Protein AF-A0AAV9AJJ5-F1 (afdb_monomer_lite)

Foldseek 3Di:
DDDDPDDDDDPPDPDDPPPDDPVRVVVVLQVPAWDFAWDWAAVVNDPPHPWIATVNHTFDADPVRHGDDRHTDTHGPPDDHDD

Structure (mmCIF, N/CA/C/O backbone):
data_AF-A0AAV9AJJ5-F1
#
_entry.id   AF-A0AAV9AJJ5-F1
#
loop_
_atom_site.group_PDB
_atom_site.id
_atom_site.type_symbol
_atom_site.label_atom_id
_atom_site.label_alt_id
_atom_site.label_comp_id
_atom_site.label_asym_id
_atom_site.label_entity_id
_atom_site.label_seq_id
_atom_site.pdbx_PDB_ins_code
_atom_site.Cartn_x
_atom_site.Cartn_y
_atom_site.Cartn_z
_atom_site.occupancy
_atom_site.B_iso_or_equiv
_atom_site.auth_seq_id
_atom_site.auth_comp_id
_atom_site.auth_asym_id
_atom_site.auth_atom_id
_atom_site.pdbx_PDB_model_num
ATOM 1 N N . MET A 1 1 ? 60.405 17.276 -40.549 1.00 46.00 1 MET A N 1
ATOM 2 C CA . MET A 1 1 ? 59.503 17.506 -39.400 1.00 46.00 1 MET A CA 1
ATOM 3 C C . MET A 1 1 ? 58.075 17.662 -39.901 1.00 46.00 1 MET A C 1
ATOM 5 O O . MET A 1 1 ? 57.767 18.684 -40.496 1.00 46.00 1 MET A O 1
ATOM 9 N N . SER A 1 2 ? 57.235 16.646 -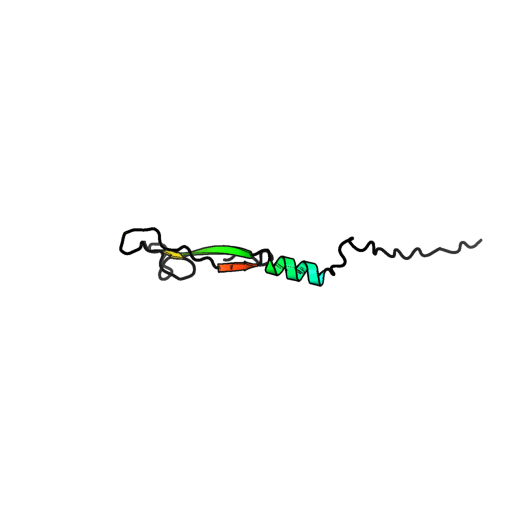39.712 1.00 40.59 2 SER A N 1
ATOM 10 C CA . SER A 1 2 ? 55.819 16.798 -39.334 1.00 40.59 2 SER A CA 1
ATOM 11 C C . SER A 1 2 ? 55.196 15.410 -39.172 1.00 40.59 2 SER A C 1
ATOM 13 O O . SER A 1 2 ? 55.212 14.585 -40.081 1.00 40.59 2 SER A O 1
ATOM 15 N N . GLU A 1 3 ? 54.709 15.136 -37.967 1.00 52.75 3 GLU A N 1
ATOM 16 C CA . GLU A 1 3 ? 53.990 13.915 -37.619 1.00 52.75 3 GLU A CA 1
ATOM 17 C C . GLU A 1 3 ? 52.524 14.029 -38.060 1.00 52.75 3 GLU A C 1
ATOM 19 O O . GLU A 1 3 ? 51.840 15.009 -37.762 1.00 52.75 3 GLU A O 1
ATOM 24 N N . LEU A 1 4 ? 52.009 13.002 -38.738 1.00 47.91 4 LEU A N 1
ATOM 25 C CA . LEU A 1 4 ? 50.577 12.841 -38.982 1.00 47.91 4 LEU A CA 1
ATOM 26 C C . LEU A 1 4 ? 49.913 12.333 -37.697 1.00 47.91 4 LEU A C 1
ATOM 28 O O . LEU A 1 4 ? 50.002 11.152 -37.356 1.00 47.91 4 LEU A O 1
ATOM 32 N N . LYS A 1 5 ? 49.225 13.228 -36.983 1.00 56.19 5 LYS A N 1
ATOM 33 C CA . LYS A 1 5 ? 48.444 12.894 -35.787 1.00 56.19 5 LYS A CA 1
ATOM 34 C C . LYS A 1 5 ? 47.285 11.968 -36.174 1.00 56.19 5 LYS A C 1
ATOM 36 O O . LYS A 1 5 ? 46.244 12.414 -36.656 1.00 56.19 5 LYS A O 1
ATOM 41 N N . ARG A 1 6 ? 47.459 10.658 -35.978 1.00 55.62 6 ARG A N 1
ATOM 42 C CA . ARG A 1 6 ? 46.389 9.666 -36.151 1.00 55.62 6 ARG A CA 1
ATOM 43 C C . ARG A 1 6 ? 45.312 9.907 -35.094 1.00 55.62 6 ARG A C 1
ATOM 45 O O . ARG A 1 6 ? 45.507 9.631 -33.915 1.00 55.62 6 ARG A O 1
ATOM 52 N N . MET A 1 7 ? 44.169 10.430 -35.522 1.00 45.66 7 MET A N 1
ATOM 53 C CA . MET A 1 7 ? 42.980 10.561 -34.687 1.00 45.66 7 MET A CA 1
ATOM 54 C C . MET A 1 7 ? 42.319 9.187 -34.557 1.00 45.66 7 MET A C 1
ATOM 56 O O . MET A 1 7 ? 41.636 8.725 -35.471 1.00 45.66 7 MET A O 1
ATOM 60 N N . VAL A 1 8 ? 42.544 8.509 -33.432 1.00 56.09 8 VAL A N 1
ATOM 61 C CA . VAL A 1 8 ? 41.866 7.244 -33.130 1.00 56.09 8 VAL A CA 1
ATOM 62 C C . VAL A 1 8 ? 40.435 7.568 -32.710 1.00 56.09 8 VAL A C 1
ATOM 64 O O . VAL A 1 8 ? 40.185 8.038 -31.603 1.00 56.09 8 VAL A O 1
ATOM 67 N N . LYS A 1 9 ? 39.478 7.335 -33.610 1.00 51.03 9 LYS A N 1
ATOM 68 C CA . LYS A 1 9 ? 38.055 7.319 -33.263 1.00 51.03 9 LYS A CA 1
ATOM 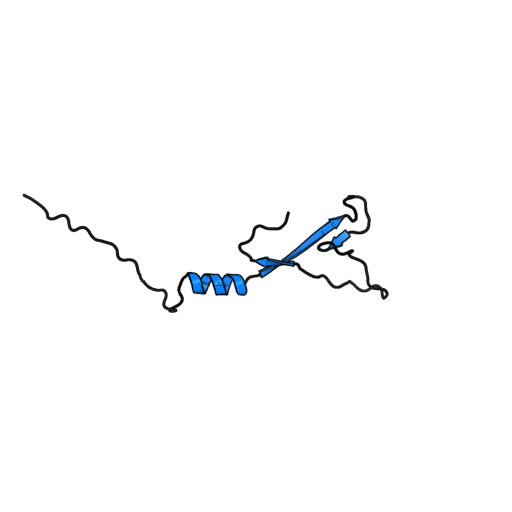69 C C . LYS A 1 9 ? 37.751 5.985 -32.588 1.00 51.03 9 LYS A C 1
ATOM 71 O O . LYS A 1 9 ? 37.701 4.947 -33.241 1.00 51.03 9 LYS A O 1
ATOM 76 N N . TRP A 1 10 ? 37.568 6.022 -31.274 1.00 48.62 10 TRP A N 1
ATOM 77 C CA . TRP A 1 10 ? 37.103 4.883 -30.492 1.00 48.62 10 TRP A CA 1
ATOM 78 C C . TRP A 1 10 ? 35.670 4.517 -30.925 1.00 48.62 10 TRP A C 1
ATOM 80 O O . TRP A 1 10 ? 34.717 5.213 -30.582 1.00 48.62 10 TRP A O 1
ATOM 90 N N . VAL A 1 11 ? 35.491 3.422 -31.672 1.00 49.72 11 VAL A N 1
ATOM 91 C CA . VAL A 1 11 ? 34.175 2.789 -31.882 1.00 49.72 11 VAL A CA 1
ATOM 92 C C . VAL A 1 11 ? 33.982 1.736 -30.796 1.00 49.72 11 VAL A C 1
ATOM 94 O O . VAL A 1 11 ? 34.416 0.593 -30.889 1.00 49.72 11 VAL A O 1
ATOM 97 N N . GLY A 1 12 ? 33.339 2.151 -29.711 1.00 47.78 12 GLY A N 1
ATOM 98 C CA . GLY A 1 12 ? 32.929 1.264 -28.634 1.00 47.78 12 GLY A CA 1
ATOM 99 C C . GLY A 1 12 ? 31.536 0.732 -28.925 1.00 47.78 12 GLY A C 1
ATOM 100 O O . GLY A 1 12 ? 30.564 1.276 -28.417 1.00 47.78 12 GLY A O 1
ATOM 101 N N . LYS A 1 13 ? 31.416 -0.319 -29.739 1.00 50.38 13 LYS A N 1
ATOM 102 C CA . LYS A 1 13 ? 30.205 -1.154 -29.756 1.00 50.38 13 LYS A CA 1
ATOM 103 C C . LYS A 1 13 ? 30.594 -2.618 -29.636 1.00 50.38 13 LYS A C 1
ATOM 105 O O . LYS A 1 13 ? 30.533 -3.377 -30.595 1.00 50.38 13 LYS A O 1
ATOM 110 N N . ARG A 1 14 ? 30.972 -3.027 -28.427 1.00 55.34 14 ARG A N 1
ATOM 111 C CA . ARG A 1 14 ? 30.808 -4.428 -28.037 1.00 55.34 14 ARG A CA 1
ATOM 112 C C . ARG A 1 14 ? 29.332 -4.582 -27.693 1.00 55.34 14 ARG A C 1
ATOM 114 O O . ARG A 1 14 ? 28.913 -4.224 -26.597 1.00 55.34 14 ARG A O 1
ATOM 121 N N . ALA A 1 15 ? 28.532 -4.980 -28.680 1.00 50.06 15 ALA A N 1
ATOM 122 C CA . ALA A 1 15 ? 27.146 -5.345 -28.446 1.00 50.06 15 ALA A CA 1
ATOM 123 C C . ALA A 1 15 ? 27.130 -6.462 -27.398 1.00 50.06 15 ALA A C 1
ATOM 125 O O . ALA A 1 15 ? 27.824 -7.469 -27.540 1.00 50.06 15 ALA A O 1
ATOM 126 N N . SER A 1 16 ? 26.383 -6.235 -26.320 1.00 61.03 16 SER A N 1
ATOM 127 C CA . SER A 1 16 ? 25.999 -7.281 -25.382 1.00 61.03 16 SER A CA 1
ATOM 128 C C . SER A 1 16 ? 25.451 -8.458 -26.201 1.00 61.03 16 SER A C 1
ATOM 130 O O . SER A 1 16 ? 24.664 -8.279 -27.123 1.00 61.03 16 SER A O 1
ATOM 132 N N . ASN A 1 17 ? 25.941 -9.651 -25.908 1.00 58.06 17 ASN A N 1
ATOM 133 C CA . ASN A 1 17 ? 25.708 -10.931 -26.578 1.00 58.06 17 ASN A CA 1
ATOM 134 C C . ASN A 1 17 ? 24.256 -11.453 -26.514 1.00 58.06 17 ASN A C 1
ATOM 136 O O . ASN A 1 17 ? 23.983 -12.548 -26.995 1.00 58.06 17 ASN A O 1
ATOM 140 N N . ASN A 1 18 ? 23.311 -10.669 -25.995 1.00 61.91 18 ASN A N 1
ATOM 141 C CA . ASN A 1 18 ? 21.897 -10.822 -26.303 1.00 61.91 18 ASN A CA 1
ATOM 142 C C . ASN A 1 18 ? 21.493 -9.655 -27.205 1.00 61.91 18 ASN A C 1
ATOM 144 O O . ASN A 1 18 ? 21.680 -8.505 -26.835 1.00 61.91 18 ASN A O 1
ATOM 148 N N . GLY A 1 19 ? 20.963 -9.912 -28.401 1.00 72.69 19 GLY A N 1
ATOM 149 C CA . GLY A 1 19 ? 20.593 -8.881 -29.386 1.00 72.69 19 GLY A CA 1
ATOM 150 C C . GLY A 1 19 ? 19.457 -7.934 -28.961 1.00 72.69 19 GLY A C 1
ATOM 151 O O . GLY A 1 19 ? 18.715 -7.447 -29.807 1.00 72.69 19 GLY A O 1
ATOM 152 N N . TRP A 1 20 ? 19.272 -7.699 -27.663 1.00 75.38 20 TRP A N 1
ATOM 153 C CA . TRP A 1 20 ? 18.302 -6.778 -27.101 1.00 75.38 20 TRP A CA 1
ATOM 154 C C . TRP A 1 20 ? 18.865 -5.366 -27.073 1.00 75.38 20 TRP A C 1
ATOM 156 O O . TRP A 1 20 ? 19.932 -5.090 -26.519 1.00 75.38 20 TRP A O 1
ATOM 166 N N . THR A 1 21 ? 18.099 -4.443 -27.639 1.00 83.31 21 THR A N 1
ATOM 167 C CA . THR A 1 21 ? 18.366 -3.014 -27.502 1.00 83.31 21 THR A CA 1
ATOM 168 C C . THR A 1 21 ? 18.131 -2.559 -26.058 1.00 83.31 21 THR A C 1
ATOM 170 O O . THR A 1 21 ? 17.333 -3.148 -25.326 1.00 83.31 21 THR A O 1
ATOM 173 N N . SER A 1 22 ? 18.768 -1.459 -25.645 1.00 80.69 22 SER A N 1
ATOM 174 C CA . SER A 1 22 ? 18.541 -0.856 -24.320 1.00 80.69 22 SER A CA 1
ATOM 175 C C . SER A 1 22 ? 17.067 -0.520 -24.075 1.00 80.69 22 SER A C 1
ATOM 177 O O . SER A 1 22 ? 16.590 -0.595 -22.949 1.00 80.69 22 SER A O 1
ATOM 179 N N . LYS A 1 23 ? 16.328 -0.202 -25.145 1.00 81.31 23 LYS A N 1
ATOM 180 C CA . LYS A 1 23 ? 14.885 0.040 -25.096 1.00 81.31 23 LYS A CA 1
ATOM 181 C C . LYS A 1 23 ? 14.112 -1.240 -24.762 1.00 81.31 23 LYS A C 1
ATOM 183 O O . LYS A 1 23 ? 13.221 -1.195 -23.928 1.00 81.31 23 LYS A O 1
ATOM 188 N N . GLN A 1 24 ? 14.478 -2.374 -25.365 1.00 84.50 24 GLN A N 1
ATOM 189 C CA . GLN A 1 24 ? 13.866 -3.673 -25.058 1.00 84.50 24 GLN A CA 1
ATOM 190 C C . GLN A 1 24 ? 14.186 -4.137 -23.635 1.00 84.50 24 GLN A C 1
ATOM 192 O O . GLN A 1 24 ? 13.275 -4.572 -22.943 1.00 84.50 24 GLN A O 1
ATOM 197 N N . LYS A 1 25 ? 15.435 -3.984 -23.168 1.00 80.56 25 LYS A N 1
ATOM 198 C CA . LYS A 1 25 ? 15.789 -4.290 -21.768 1.00 80.56 25 LYS A CA 1
ATOM 199 C C . LYS A 1 25 ? 14.970 -3.462 -20.781 1.00 80.56 25 LYS A C 1
ATOM 201 O O . LYS A 1 25 ? 14.373 -4.037 -19.885 1.00 80.56 25 LYS A O 1
ATOM 206 N N . LYS A 1 26 ? 14.866 -2.149 -21.007 1.00 79.56 26 LYS A N 1
ATOM 207 C CA . LYS A 1 26 ? 14.102 -1.249 -20.136 1.00 79.56 26 LYS A CA 1
ATOM 208 C C . LYS A 1 26 ? 12.610 -1.598 -20.071 1.00 79.56 26 LYS A C 1
ATOM 210 O O . LYS A 1 26 ? 12.041 -1.575 -18.993 1.00 79.56 26 LYS A O 1
ATOM 215 N N . LEU A 1 27 ? 11.988 -1.944 -21.200 1.00 77.00 27 LEU A N 1
ATOM 216 C CA . LEU A 1 27 ? 10.567 -2.317 -21.236 1.00 77.00 27 LEU A CA 1
ATOM 217 C C . LEU A 1 27 ? 10.287 -3.638 -20.512 1.00 77.00 27 LEU A C 1
ATOM 219 O O . LEU A 1 27 ? 9.262 -3.759 -19.849 1.00 77.00 27 LEU A O 1
ATOM 223 N N . VAL A 1 28 ? 11.184 -4.622 -20.648 1.00 75.62 28 VAL A N 1
ATOM 224 C CA . VAL A 1 28 ? 11.071 -5.889 -19.916 1.00 75.62 28 VAL A CA 1
ATOM 225 C C . VAL A 1 28 ? 11.263 -5.637 -18.424 1.00 75.62 28 VAL A C 1
ATOM 227 O O . VAL A 1 28 ? 10.424 -6.060 -17.645 1.00 75.62 28 VAL A O 1
ATOM 230 N N . GLU A 1 29 ? 12.290 -4.882 -18.037 1.00 72.50 29 GLU A N 1
ATOM 231 C CA . GLU A 1 29 ? 12.573 -4.539 -16.639 1.00 72.50 29 GLU A CA 1
ATOM 232 C C . GLU A 1 29 ? 11.404 -3.779 -15.984 1.00 72.50 29 GLU A C 1
ATOM 234 O O . GLU A 1 29 ? 10.902 -4.227 -14.958 1.00 72.50 29 GLU A O 1
ATOM 239 N N . GLU A 1 30 ? 10.861 -2.742 -16.638 1.00 71.19 30 GLU A N 1
ATOM 240 C CA . GLU A 1 30 ? 9.661 -2.008 -16.184 1.00 71.19 30 GLU A CA 1
ATOM 241 C C . GLU A 1 30 ? 8.414 -2.900 -16.041 1.00 71.19 30 GLU A C 1
ATOM 243 O O . GLU A 1 30 ? 7.544 -2.621 -15.211 1.00 71.19 30 GLU A O 1
ATOM 248 N N . GLN A 1 31 ? 8.298 -3.962 -16.844 1.00 69.19 31 GLN A N 1
ATOM 249 C CA . GLN A 1 31 ? 7.204 -4.928 -16.729 1.00 69.19 31 GLN A CA 1
ATOM 250 C C . GLN A 1 31 ? 7.451 -5.980 -15.645 1.00 69.19 31 GLN A C 1
ATOM 252 O O . GLN A 1 31 ? 6.484 -6.446 -15.042 1.00 69.19 31 GLN A O 1
ATOM 257 N N . THR A 1 32 ? 8.708 -6.354 -15.397 1.00 71.38 32 THR A N 1
ATOM 258 C CA . THR A 1 32 ? 9.071 -7.447 -14.485 1.00 71.38 32 THR A CA 1
ATOM 259 C C . THR A 1 32 ? 9.336 -7.002 -13.053 1.00 71.38 32 THR A C 1
ATOM 261 O O . THR A 1 32 ? 9.181 -7.826 -12.155 1.00 71.38 32 THR A O 1
ATOM 264 N N . THR A 1 33 ? 9.708 -5.741 -12.810 1.00 81.75 33 THR A N 1
ATOM 265 C CA . THR A 1 33 ? 10.051 -5.271 -11.463 1.00 81.75 33 THR A CA 1
ATOM 266 C C . THR A 1 33 ? 9.073 -4.205 -10.966 1.00 81.75 33 THR A C 1
ATOM 268 O O . THR A 1 33 ? 9.163 -3.002 -11.240 1.00 81.75 33 THR A O 1
ATOM 271 N N . LYS A 1 34 ? 8.065 -4.679 -10.228 1.00 90.31 34 LYS A N 1
ATOM 272 C CA . LYS A 1 34 ? 7.118 -3.830 -9.504 1.00 90.31 34 LYS A CA 1
ATOM 273 C C . LYS A 1 34 ? 7.264 -4.072 -8.009 1.00 90.31 34 LYS A C 1
ATOM 275 O O . LYS A 1 34 ? 7.309 -5.215 -7.567 1.00 90.31 34 LYS A O 1
ATOM 280 N N . ARG A 1 35 ? 7.307 -2.986 -7.247 1.00 92.31 35 ARG A N 1
ATOM 281 C CA . ARG A 1 35 ? 7.179 -2.978 -5.794 1.00 92.31 35 ARG A CA 1
ATOM 282 C C . ARG A 1 35 ? 5.705 -3.023 -5.420 1.00 92.31 35 ARG A C 1
ATOM 284 O O . ARG A 1 35 ? 4.876 -2.379 -6.064 1.00 92.31 35 ARG A O 1
ATOM 291 N N . GLU A 1 36 ? 5.409 -3.742 -4.353 1.00 94.69 36 GLU A N 1
ATOM 292 C CA . GLU A 1 36 ? 4.123 -3.682 -3.671 1.00 94.69 36 GLU A CA 1
ATOM 293 C C . GLU A 1 36 ? 4.194 -2.623 -2.572 1.00 94.69 36 GLU A C 1
ATOM 295 O O . GLU A 1 36 ? 4.979 -2.746 -1.631 1.00 94.69 36 GLU A O 1
ATOM 300 N N . GLU A 1 37 ? 3.401 -1.563 -2.701 1.00 96.12 37 GLU A N 1
ATOM 301 C CA . GLU A 1 37 ? 3.371 -0.468 -1.735 1.00 96.12 37 GLU A CA 1
ATOM 302 C C . GLU A 1 37 ? 2.082 -0.503 -0.900 1.00 96.12 37 GLU A C 1
ATOM 304 O O . GLU A 1 37 ? 0.962 -0.599 -1.417 1.00 96.12 37 GLU A O 1
ATOM 309 N N . TYR A 1 38 ? 2.265 -0.423 0.419 1.00 95.94 38 TYR A N 1
ATOM 310 C CA . TYR A 1 38 ? 1.217 -0.501 1.433 1.00 95.94 38 TYR A CA 1
ATOM 311 C C . TYR A 1 38 ? 1.250 0.779 2.275 1.00 95.94 38 TYR A C 1
ATOM 313 O O . TYR A 1 38 ? 2.028 0.894 3.223 1.00 95.94 38 TYR A O 1
ATOM 321 N N . HIS A 1 39 ? 0.427 1.765 1.920 1.00 95.19 39 HIS A N 1
ATOM 322 C CA . HIS A 1 39 ? 0.397 3.055 2.608 1.00 95.19 39 HIS A CA 1
ATOM 323 C C . HIS A 1 39 ? -0.667 3.069 3.702 1.00 95.19 39 HIS A C 1
ATOM 325 O O . HIS A 1 39 ? -1.848 2.850 3.429 1.00 95.19 39 HIS A O 1
ATOM 331 N N . LEU A 1 40 ? -0.249 3.362 4.935 1.00 94.88 40 LEU A N 1
ATOM 332 C CA . LEU A 1 40 ? -1.142 3.497 6.079 1.00 94.88 40 LEU A CA 1
ATOM 333 C C . LEU A 1 40 ? -1.401 4.968 6.390 1.00 94.88 40 LEU A C 1
ATOM 335 O O . LEU A 1 40 ? -0.473 5.721 6.681 1.00 94.88 40 LEU A O 1
ATOM 339 N N . THR A 1 41 ? -2.670 5.363 6.393 1.00 95.31 41 THR A N 1
ATOM 340 C CA . THR A 1 41 ? -3.093 6.705 6.810 1.00 95.31 41 THR A CA 1
ATOM 341 C C . THR A 1 41 ? -4.139 6.627 7.921 1.00 95.31 41 THR A C 1
ATOM 343 O O . THR A 1 41 ? -4.912 5.668 7.973 1.00 95.31 41 THR A O 1
ATOM 346 N N . PRO A 1 42 ? -4.185 7.597 8.852 1.00 96.06 42 PRO A N 1
ATOM 347 C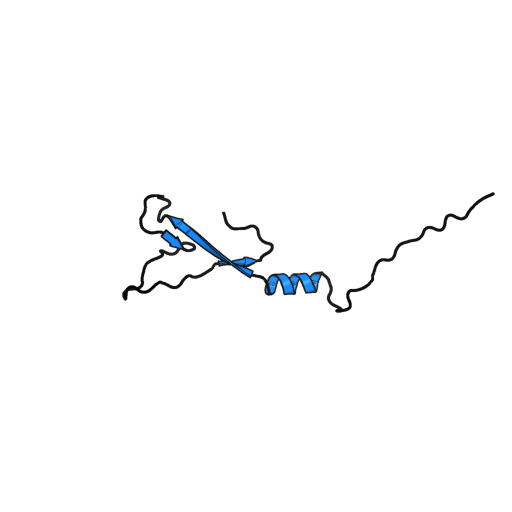 CA . PRO A 1 42 ? -5.265 7.657 9.825 1.00 96.06 42 PRO A CA 1
ATOM 348 C C . PRO A 1 42 ? -6.583 7.930 9.108 1.00 96.06 42 PRO A C 1
ATOM 350 O O . PRO A 1 42 ? -6.636 8.738 8.171 1.00 96.06 42 PRO A O 1
ATOM 353 N N . LYS A 1 43 ? -7.664 7.309 9.577 1.00 94.88 43 LYS A N 1
ATOM 354 C CA . LYS A 1 43 ? -8.995 7.629 9.071 1.00 94.88 43 LYS A CA 1
ATOM 355 C C . LYS A 1 43 ? -9.284 9.123 9.287 1.00 94.88 43 LYS A C 1
ATOM 357 O O . LYS A 1 43 ? -8.943 9.693 10.318 1.00 94.88 43 LYS A O 1
ATOM 362 N N . ASP A 1 44 ? -9.881 9.772 8.292 1.00 92.00 44 ASP A N 1
ATOM 363 C CA . ASP A 1 44 ? -10.264 11.191 8.345 1.00 92.00 44 ASP A CA 1
ATOM 364 C C . ASP A 1 44 ? -9.085 12.159 8.616 1.00 92.00 44 ASP A C 1
ATOM 366 O O . ASP A 1 44 ? -9.293 13.307 9.006 1.00 92.00 44 ASP A O 1
ATOM 370 N N . GLY A 1 45 ? -7.834 11.707 8.437 1.00 89.25 45 GLY A N 1
ATOM 371 C CA . GLY A 1 45 ? -6.624 12.496 8.694 1.00 89.25 45 GLY A CA 1
ATOM 372 C C . GLY A 1 45 ? -6.335 12.766 10.176 1.00 89.25 45 GLY A C 1
ATOM 373 O O . GLY A 1 45 ? -5.420 13.527 10.495 1.00 89.25 45 GLY A O 1
ATOM 374 N N . GLN A 1 46 ? -7.081 12.158 11.101 1.00 92.62 46 GLN A N 1
ATOM 375 C CA . GLN A 1 46 ? -6.916 12.406 12.532 1.00 92.62 46 GLN A CA 1
ATOM 376 C C . GLN A 1 46 ? -5.962 11.380 13.152 1.00 92.62 46 GLN A C 1
ATOM 378 O O . GLN A 1 46 ? -6.317 10.225 13.346 1.00 92.62 46 GLN A O 1
ATOM 383 N N . LEU A 1 47 ? -4.764 11.812 13.558 1.00 89.31 47 LEU A N 1
ATOM 384 C CA . LEU A 1 47 ? -3.711 10.933 14.104 1.00 89.31 47 LEU A CA 1
ATOM 385 C C . LEU A 1 47 ? -4.130 10.071 15.310 1.00 89.31 47 LEU A C 1
ATOM 387 O O . LEU A 1 47 ? -3.481 9.075 15.607 1.00 89.31 47 LEU A O 1
ATOM 391 N N . ARG A 1 48 ? -5.183 10.465 16.035 1.00 92.50 48 ARG A N 1
ATOM 392 C CA . ARG A 1 48 ? -5.684 9.746 17.218 1.00 92.50 48 ARG A CA 1
ATOM 393 C C . ARG A 1 48 ? -6.766 8.716 16.894 1.00 92.50 48 ARG A C 1
ATOM 395 O O . ARG A 1 48 ? -7.278 8.083 17.815 1.00 92.50 48 ARG A O 1
ATOM 402 N N . THR A 1 49 ? -7.157 8.553 15.631 1.00 92.88 49 THR A N 1
ATOM 403 C CA . THR A 1 49 ? -8.157 7.547 15.274 1.00 92.88 49 THR A CA 1
ATOM 404 C C . THR A 1 49 ? -7.616 6.148 15.481 1.00 92.88 49 THR A C 1
ATOM 406 O O . THR A 1 49 ? -6.497 5.839 15.089 1.00 92.88 49 THR A O 1
ATOM 409 N N . GLN A 1 50 ? -8.464 5.271 16.008 1.00 92.62 50 GLN A N 1
ATOM 410 C CA . GLN A 1 50 ? -8.136 3.858 16.164 1.00 92.62 50 GLN A CA 1
ATOM 411 C C . GLN A 1 50 ? -8.155 3.095 14.827 1.00 92.62 50 GLN A C 1
ATOM 413 O O . GLN A 1 50 ? -7.555 2.033 14.708 1.00 92.62 50 GLN A O 1
ATOM 418 N N . THR A 1 51 ? -8.861 3.614 13.817 1.00 94.19 51 THR A N 1
ATOM 419 C CA . THR A 1 51 ? -8.931 2.997 12.488 1.00 94.19 51 THR A CA 1
ATOM 420 C C . THR A 1 51 ? -7.864 3.577 11.570 1.00 94.19 51 THR A C 1
ATOM 422 O O . THR A 1 51 ? -7.851 4.782 11.321 1.00 94.19 51 THR A O 1
ATOM 425 N N . MET A 1 52 ? -7.034 2.699 11.012 1.00 95.19 52 MET A N 1
ATOM 426 C CA . MET A 1 52 ? -6.125 3.015 9.914 1.00 95.19 52 MET A CA 1
ATOM 427 C C . MET A 1 52 ? -6.768 2.655 8.574 1.00 95.19 52 MET A C 1
ATOM 429 O O . MET A 1 52 ? -7.608 1.755 8.495 1.00 95.19 52 MET A O 1
ATOM 433 N N . LEU A 1 53 ? -6.365 3.352 7.520 1.00 95.50 53 LEU A N 1
ATOM 434 C CA . LEU A 1 53 ? -6.697 3.041 6.140 1.00 95.50 53 LEU A CA 1
ATOM 435 C C . LEU A 1 53 ? -5.457 2.457 5.461 1.00 95.50 53 LEU A C 1
ATOM 437 O O . LEU 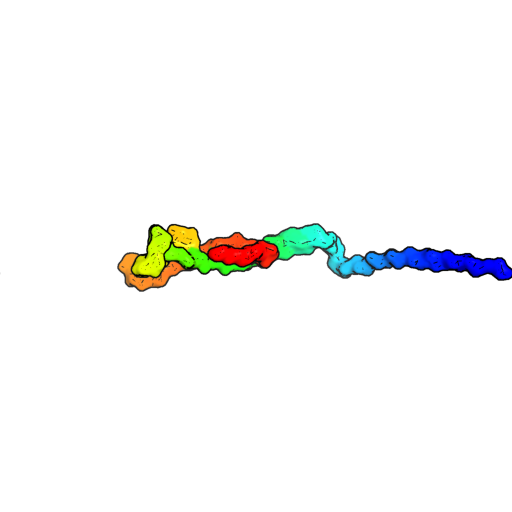A 1 53 ? -4.399 3.080 5.506 1.00 95.50 53 LEU A O 1
ATOM 441 N N . LEU A 1 54 ? -5.590 1.303 4.814 1.00 96.69 54 LEU A N 1
ATOM 442 C CA . LEU A 1 54 ? -4.605 0.768 3.883 1.00 96.69 54 LEU A CA 1
ATOM 443 C C . LEU A 1 54 ? -4.962 1.225 2.476 1.00 96.69 54 LEU A C 1
ATOM 445 O O . LEU A 1 54 ? -6.029 0.880 1.969 1.00 96.69 54 LEU A O 1
ATOM 449 N N . ASN A 1 55 ? -4.084 2.009 1.852 1.00 95.62 55 ASN A N 1
ATOM 450 C CA . ASN A 1 55 ? -4.269 2.504 0.486 1.00 95.62 55 ASN A CA 1
ATOM 451 C C . ASN A 1 55 ? -5.647 3.180 0.269 1.00 95.62 55 ASN A C 1
ATOM 453 O O . ASN A 1 55 ? -6.214 3.137 -0.818 1.00 95.62 55 ASN A O 1
ATOM 457 N N . GLY A 1 56 ? -6.191 3.811 1.320 1.00 94.50 56 GLY A N 1
ATOM 458 C CA . GLY A 1 56 ? -7.503 4.476 1.329 1.00 94.50 56 GLY A CA 1
ATOM 459 C C . GLY A 1 56 ? -8.670 3.633 1.863 1.00 94.50 56 GLY A C 1
ATOM 460 O O . GLY A 1 56 ? -9.713 4.195 2.197 1.00 94.50 56 GLY A O 1
ATOM 461 N N . SER A 1 57 ? -8.496 2.322 2.031 1.00 94.62 57 SER A N 1
ATOM 462 C CA . SER A 1 57 ? -9.534 1.403 2.518 1.00 94.62 57 SER A CA 1
ATOM 463 C C . SER A 1 57 ? -9.384 1.107 4.015 1.00 94.62 57 SER A C 1
ATOM 465 O O . SER A 1 57 ? -8.276 0.822 4.460 1.00 94.62 57 SER A O 1
ATOM 467 N N . PRO A 1 58 ? -10.457 1.131 4.830 1.00 94.62 58 PRO A N 1
ATOM 468 C CA . PRO A 1 58 ? -10.356 0.839 6.258 1.00 94.62 58 PRO A CA 1
ATOM 469 C C . PRO A 1 58 ? -9.809 -0.557 6.543 1.00 94.62 58 PRO A C 1
ATOM 471 O O . PRO A 1 58 ? -10.392 -1.555 6.128 1.00 94.62 58 PRO A O 1
ATOM 474 N N . LEU A 1 59 ? -8.736 -0.619 7.327 1.00 94.81 59 LEU A N 1
ATOM 475 C CA . LEU A 1 59 ? -8.161 -1.872 7.784 1.00 94.81 59 LEU A CA 1
ATOM 476 C C . LEU A 1 59 ? -8.961 -2.362 8.995 1.00 94.81 59 LEU A C 1
ATOM 478 O O . LEU A 1 59 ? -8.804 -1.865 10.114 1.00 94.81 59 LEU A O 1
ATOM 482 N N . LYS A 1 60 ? -9.887 -3.287 8.750 1.00 93.50 60 LYS A N 1
ATOM 483 C CA . LYS A 1 60 ? -10.771 -3.872 9.762 1.00 93.50 60 LYS A CA 1
ATOM 484 C C . LYS A 1 60 ? -10.796 -5.380 9.594 1.00 93.50 60 LYS A C 1
ATOM 486 O O . LYS A 1 60 ? -10.771 -5.860 8.468 1.00 93.50 60 LYS A O 1
ATOM 491 N N . LEU A 1 61 ? -10.871 -6.094 10.713 1.00 93.75 61 LEU A N 1
ATOM 492 C CA . LEU A 1 61 ? -11.066 -7.539 10.695 1.00 93.75 61 LEU A CA 1
ATOM 493 C C . LEU A 1 61 ? -12.343 -7.897 9.929 1.00 93.75 61 LEU A C 1
ATOM 495 O O . LEU A 1 61 ? -13.283 -7.093 9.856 1.00 93.75 61 LEU A O 1
ATOM 499 N N . THR A 1 62 ? -12.366 -9.101 9.366 1.00 91.88 62 THR A N 1
ATOM 500 C CA . THR A 1 62 ? -13.587 -9.664 8.784 1.00 91.88 62 THR A CA 1
ATOM 501 C C . THR A 1 62 ? -14.651 -9.852 9.871 1.00 91.88 62 THR A C 1
ATOM 503 O O . THR A 1 62 ? -14.383 -9.709 11.066 1.00 91.88 62 THR A O 1
ATOM 506 N N . LEU A 1 63 ? -15.880 -10.178 9.464 1.00 93.12 63 LEU A N 1
ATOM 507 C CA . LEU A 1 63 ? -16.957 -10.503 10.409 1.00 93.12 63 LEU A CA 1
ATOM 508 C C . LEU A 1 63 ? -16.573 -11.645 11.361 1.00 93.12 63 LEU A C 1
ATOM 510 O O . LEU A 1 63 ? -16.943 -11.603 12.530 1.00 93.12 63 LEU A O 1
ATOM 514 N N . ASP A 1 64 ? -15.787 -12.601 10.871 1.00 96.44 64 ASP A N 1
ATOM 515 C CA . ASP A 1 64 ? -15.316 -13.760 11.631 1.00 96.44 64 ASP A CA 1
ATOM 516 C C . ASP A 1 64 ? -14.059 -13.456 12.470 1.00 96.44 64 ASP A C 1
ATOM 518 O O . ASP A 1 64 ? -13.592 -14.296 13.235 1.00 96.44 64 ASP A O 1
ATOM 522 N N . GLY A 1 65 ? -13.533 -12.228 12.382 1.00 94.31 65 GLY A N 1
ATOM 523 C CA . GLY A 1 65 ? -12.354 -11.787 13.125 1.00 94.31 65 GLY A CA 1
ATOM 524 C C . GLY A 1 65 ? -11.022 -12.072 12.429 1.00 94.31 65 GLY A C 1
ATOM 525 O O . GLY A 1 65 ? -9.973 -11.854 13.037 1.00 94.31 65 GLY A O 1
ATOM 526 N N . ASP A 1 66 ? -11.036 -12.512 11.171 1.00 96.56 66 ASP A N 1
ATOM 527 C CA . ASP A 1 66 ? -9.817 -12.775 10.406 1.00 96.56 66 ASP A CA 1
ATOM 528 C C . ASP A 1 66 ? -9.120 -11.483 9.972 1.00 96.56 66 ASP A C 1
ATOM 530 O O . ASP A 1 66 ? -9.723 -10.409 9.854 1.00 96.56 66 ASP A O 1
ATOM 534 N N . ILE A 1 67 ? -7.825 -11.606 9.677 1.00 93.12 67 ILE A N 1
ATOM 535 C CA . ILE A 1 67 ? -7.042 -10.533 9.065 1.00 93.12 67 ILE A CA 1
ATOM 536 C C . ILE A 1 67 ? -7.611 -10.270 7.659 1.00 93.12 67 ILE A C 1
ATOM 538 O O . ILE A 1 67 ? -7.721 -11.212 6.870 1.00 93.12 67 ILE A O 1
ATOM 542 N N . PRO A 1 68 ? -7.979 -9.020 7.318 1.00 91.75 68 PRO A N 1
ATOM 543 C CA . PRO A 1 68 ? -8.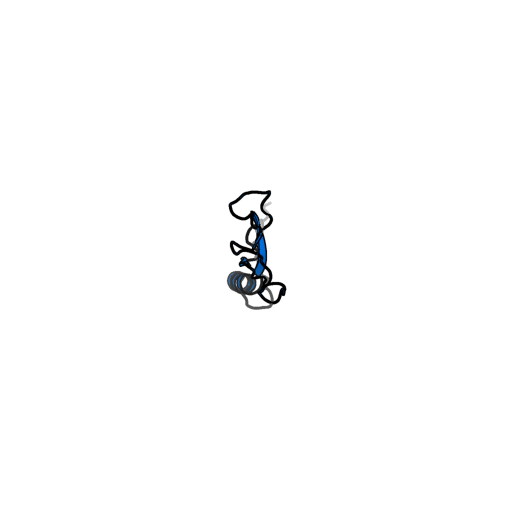496 -8.704 5.992 1.00 91.75 68 PRO A CA 1
ATOM 544 C C . PRO A 1 68 ? -7.409 -8.864 4.924 1.00 91.75 68 PRO A C 1
ATOM 546 O O . PRO A 1 68 ? -6.214 -8.846 5.224 1.00 91.75 68 PRO A O 1
ATOM 549 N N . ALA A 1 69 ? -7.824 -8.944 3.659 1.00 92.50 69 ALA A N 1
ATOM 550 C CA . ALA A 1 69 ? -6.890 -8.854 2.545 1.00 92.50 69 ALA A CA 1
ATOM 551 C C . ALA A 1 69 ? -6.077 -7.550 2.629 1.00 92.50 69 ALA A C 1
ATOM 553 O O . ALA A 1 69 ? -6.616 -6.474 2.906 1.00 92.50 69 ALA A O 1
ATOM 554 N N . LEU A 1 70 ? -4.769 -7.665 2.411 1.00 95.75 70 LEU A N 1
ATOM 555 C CA . LEU A 1 70 ? -3.861 -6.531 2.336 1.00 95.75 70 LEU A CA 1
ATOM 556 C C . LEU A 1 70 ? -3.565 -6.290 0.862 1.00 95.75 70 LEU A C 1
ATOM 558 O O . LEU A 1 70 ? -2.688 -6.933 0.297 1.00 95.75 70 LEU A O 1
ATOM 562 N N . ASP A 1 71 ? -4.327 -5.396 0.241 1.00 95.19 71 ASP A N 1
ATOM 563 C CA . ASP A 1 71 ? -4.193 -5.127 -1.187 1.00 95.19 71 ASP A CA 1
ATOM 564 C C . ASP A 1 71 ? -3.104 -4.069 -1.447 1.00 95.19 71 ASP A C 1
ATOM 566 O O . ASP A 1 71 ? -3.223 -2.927 -0.971 1.00 95.19 71 ASP A O 1
ATOM 570 N N . PRO A 1 72 ? -2.041 -4.406 -2.201 1.00 95.88 72 PRO A N 1
ATOM 571 C CA . PRO A 1 72 ? -0.984 -3.460 -2.526 1.00 95.88 72 PRO A CA 1
ATOM 572 C C . PRO A 1 72 ? -1.367 -2.510 -3.659 1.00 95.88 72 PRO A C 1
ATOM 574 O O . PRO A 1 72 ? -2.186 -2.815 -4.529 1.00 95.88 72 PRO A O 1
ATOM 577 N N . VAL A 1 73 ? -0.647 -1.392 -3.730 1.00 94.88 73 VAL A N 1
ATOM 578 C CA . VAL A 1 73 ? -0.483 -0.641 -4.977 1.00 94.88 73 VAL A CA 1
ATOM 579 C C . VAL A 1 73 ? 0.789 -1.124 -5.665 1.00 94.88 73 VAL A C 1
ATOM 581 O O . VAL A 1 73 ? 1.866 -1.111 -5.074 1.00 94.88 73 VAL A O 1
ATOM 584 N N . LEU A 1 74 ? 0.678 -1.542 -6.927 1.00 93.75 74 LEU A N 1
ATOM 585 C CA . LEU A 1 74 ? 1.833 -1.961 -7.720 1.00 93.75 74 LEU A CA 1
ATOM 586 C C . LEU A 1 74 ? 2.530 -0.749 -8.341 1.00 93.75 74 LEU A C 1
ATOM 588 O O . LEU A 1 74 ? 1.972 -0.083 -9.217 1.00 93.75 74 LEU A O 1
ATOM 592 N N . VAL A 1 75 ? 3.770 -0.504 -7.931 1.00 92.31 75 VAL A N 1
ATOM 593 C CA . VAL A 1 75 ? 4.572 0.652 -8.345 1.00 92.31 75 VAL A CA 1
ATOM 594 C C . VAL A 1 75 ? 5.841 0.176 -9.046 1.00 92.31 75 VAL A C 1
ATOM 596 O O . VAL A 1 75 ? 6.450 -0.802 -8.637 1.00 92.31 75 VAL A O 1
ATOM 599 N N . SER A 1 76 ? 6.258 0.835 -10.127 1.00 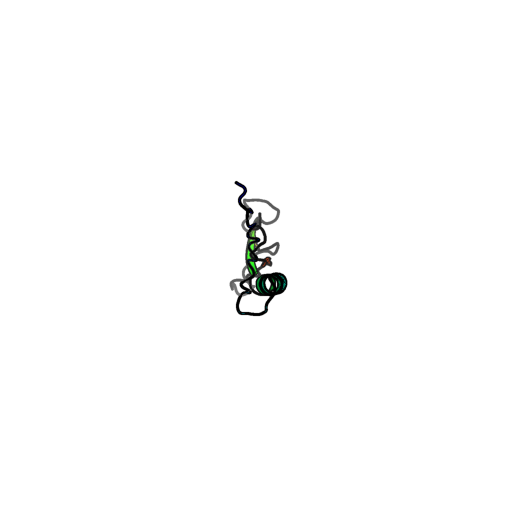89.75 76 SER A N 1
ATOM 600 C CA . SER A 1 76 ? 7.528 0.494 -10.790 1.00 89.75 76 SER A CA 1
ATOM 601 C C . SER A 1 76 ? 8.711 0.743 -9.847 1.00 89.75 76 SER A C 1
ATOM 603 O O . SER A 1 76 ? 8.748 1.774 -9.178 1.00 89.75 76 SER A O 1
ATOM 605 N N . GLU A 1 77 ? 9.710 -0.144 -9.822 1.00 86.00 77 GLU A N 1
ATOM 606 C CA . GLU A 1 77 ? 10.903 0.037 -8.976 1.00 86.00 77 GLU A CA 1
ATOM 607 C C . GLU A 1 77 ? 11.647 1.358 -9.211 1.00 86.00 77 GLU A C 1
ATOM 609 O O . GLU A 1 77 ? 12.213 1.921 -8.273 1.00 86.00 77 GLU A O 1
ATOM 614 N N . GLY A 1 78 ? 11.626 1.871 -10.445 1.00 84.62 78 GLY A N 1
ATOM 615 C CA . GLY A 1 78 ? 12.271 3.135 -10.802 1.00 84.62 78 GLY A CA 1
ATOM 616 C C . GLY A 1 78 ? 11.505 4.382 -10.354 1.00 84.62 78 GLY A C 1
ATOM 617 O O . GLY A 1 78 ? 12.027 5.492 -10.475 1.00 84.62 78 GLY A O 1
ATOM 618 N N . ALA A 1 79 ? 10.274 4.231 -9.861 1.00 88.19 79 ALA A N 1
ATOM 619 C CA . ALA A 1 79 ? 9.504 5.348 -9.341 1.00 88.19 79 ALA A CA 1
ATOM 620 C C . ALA A 1 79 ? 9.988 5.741 -7.930 1.00 88.19 79 ALA A C 1
ATOM 622 O O . ALA A 1 79 ? 10.446 4.884 -7.159 1.00 88.19 79 ALA A O 1
ATOM 623 N N . PRO A 1 80 ? 9.858 7.027 -7.548 1.00 90.06 80 PRO A N 1
ATOM 624 C CA . PRO A 1 80 ? 10.043 7.446 -6.163 1.00 90.06 80 PRO A CA 1
ATOM 625 C C . PRO A 1 80 ? 9.176 6.613 -5.215 1.00 90.06 80 PRO A C 1
ATOM 627 O O . PRO A 1 80 ? 8.112 6.138 -5.608 1.00 90.06 80 PRO A O 1
ATOM 630 N N . LEU A 1 81 ? 9.628 6.442 -3.975 1.00 86.25 81 LEU A N 1
ATOM 631 C CA . LEU A 1 81 ? 8.786 5.863 -2.929 1.00 86.25 81 LEU A CA 1
ATOM 632 C C . LEU A 1 81 ? 7.615 6.809 -2.625 1.00 86.25 81 LEU A C 1
ATOM 634 O O . LEU A 1 81 ? 7.762 8.034 -2.740 1.00 86.25 81 LEU A O 1
ATOM 638 N N . GLY A 1 82 ? 6.470 6.233 -2.250 1.00 79.50 82 GLY A N 1
ATOM 639 C CA . GLY A 1 82 ? 5.307 6.976 -1.769 1.00 79.50 82 GLY A CA 1
ATOM 640 C C . GLY A 1 82 ? 5.636 7.948 -0.626 1.00 79.50 82 GLY A C 1
ATOM 641 O O . GLY A 1 82 ? 6.664 7.833 0.043 1.00 79.50 82 GLY A O 1
ATOM 642 N N . LYS A 1 83 ? 4.777 8.961 -0.468 1.00 61.06 83 LYS A N 1
ATOM 643 C CA . LYS A 1 83 ? 4.906 10.038 0.528 1.00 61.06 83 LYS A CA 1
ATOM 644 C C . LYS A 1 83 ? 4.454 9.597 1.913 1.00 61.06 83 LYS A C 1
ATOM 646 O O . LYS A 1 83 ? 3.429 8.886 1.981 1.00 61.06 83 LYS A O 1
#

Sequence (83 aa):
MSELKRMVKWVGKRASNNGWTSKQKKLVEEQTTKREEYHLTPKDGQLRTQTMLLNGSPLKLTLDGDIPALDPVLVSEGAPLGK

pLDDT: mean 80.77, std 17.08, range [40.59, 96.69]

Radius of gyration: 26.31 Å; chains: 1; bounding box: 76×31×57 Å

Secondary structure (DSSP, 8-state):
----------------SS---HHHHHHHHHHH-EEEE--EEEGGG-TT-S-EEETTEE----TTSPPPP-PPEEEETTSPPP-

Organism: Acorus gramineus (NCBI:txid55184)